Protein AF-A0A538RWM0-F1 (afdb_monomer_lite)

Structure (mmCIF, N/CA/C/O backbone):
data_AF-A0A538RWM0-F1
#
_entry.id   AF-A0A538RWM0-F1
#
loop_
_atom_site.group_PDB
_atom_site.id
_atom_site.type_symbol
_atom_site.label_atom_id
_atom_site.label_alt_id
_atom_site.label_comp_id
_atom_site.label_asym_id
_atom_site.label_entity_id
_atom_site.label_seq_id
_atom_site.pdbx_PDB_ins_code
_atom_site.Cartn_x
_atom_site.Cartn_y
_atom_site.Cartn_z
_atom_site.occupancy
_atom_site.B_iso_or_equiv
_atom_site.auth_seq_id
_atom_site.auth_comp_id
_atom_site.auth_asym_id
_atom_site.auth_atom_id
_atom_site.pdbx_PDB_model_num
ATOM 1 N N . MET A 1 1 ? -1.589 -13.583 -0.150 1.00 72.31 1 MET A N 1
ATOM 2 C CA . MET A 1 1 ? -2.015 -12.605 0.877 1.00 72.31 1 MET A CA 1
ATOM 3 C C . MET A 1 1 ? -3.496 -12.348 0.663 1.00 72.31 1 MET A C 1
ATOM 5 O O . MET A 1 1 ? -3.847 -11.867 -0.406 1.00 72.31 1 MET A O 1
ATOM 9 N N . GLN A 1 2 ? -4.346 -12.738 1.618 1.00 84.88 2 GLN A N 1
ATOM 10 C CA . GLN A 1 2 ? -5.806 -12.766 1.438 1.00 84.88 2 GLN A CA 1
ATOM 11 C C . GLN A 1 2 ? -6.399 -11.368 1.192 1.00 84.88 2 GLN A C 1
ATOM 13 O O . GLN A 1 2 ? -7.159 -11.200 0.252 1.00 84.88 2 GLN A O 1
ATOM 18 N N . ILE A 1 3 ? -5.937 -10.350 1.930 1.00 88.69 3 ILE A N 1
ATOM 19 C CA . ILE A 1 3 ? -6.407 -8.954 1.822 1.00 88.69 3 ILE A CA 1
ATOM 20 C C . ILE A 1 3 ? -6.303 -8.413 0.384 1.00 88.69 3 ILE A C 1
AT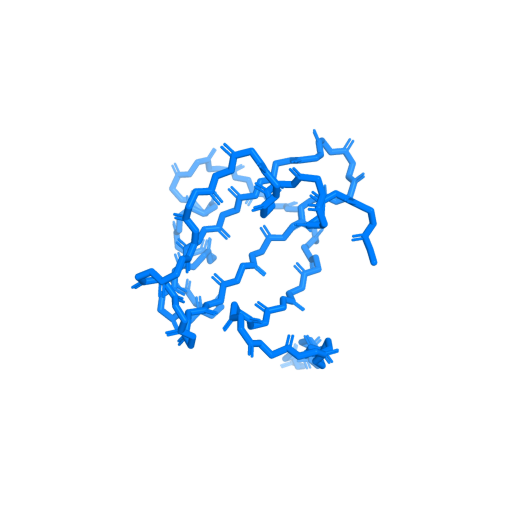OM 22 O O . ILE A 1 3 ? -7.252 -7.841 -0.142 1.00 88.69 3 ILE A O 1
ATOM 26 N N . TRP A 1 4 ? -5.169 -8.638 -0.289 1.00 88.94 4 TRP A N 1
ATOM 27 C CA . TRP A 1 4 ? -4.991 -8.214 -1.683 1.00 88.94 4 TRP A CA 1
ATOM 28 C C . TRP A 1 4 ? -5.857 -9.012 -2.660 1.00 88.94 4 TRP A C 1
ATOM 30 O O . TRP A 1 4 ? -6.359 -8.466 -3.638 1.00 88.94 4 TRP A O 1
ATOM 40 N N . ALA A 1 5 ? -6.036 -10.311 -2.416 1.00 88.12 5 ALA A N 1
ATOM 41 C CA . ALA A 1 5 ? -6.900 -11.141 -3.248 1.00 88.12 5 ALA A CA 1
ATOM 42 C C . ALA A 1 5 ? -8.363 -10.682 -3.151 1.00 88.12 5 ALA A C 1
ATOM 44 O O . ALA A 1 5 ? -9.017 -10.526 -4.179 1.00 88.12 5 ALA A O 1
ATOM 45 N N . ASP A 1 6 ? -8.838 -10.392 -1.939 1.00 91.38 6 ASP A N 1
ATOM 46 C CA . ASP A 1 6 ? -10.199 -9.908 -1.693 1.00 91.38 6 ASP A CA 1
ATOM 47 C C . ASP A 1 6 ? -10.420 -8.517 -2.296 1.00 91.38 6 ASP A C 1
ATOM 49 O O . ASP A 1 6 ? -11.486 -8.249 -2.852 1.00 91.38 6 ASP A O 1
ATOM 53 N N . TYR A 1 7 ? -9.412 -7.641 -2.233 1.00 91.38 7 TYR A N 1
ATOM 54 C CA . TYR A 1 7 ? -9.476 -6.315 -2.844 1.00 91.38 7 TYR A CA 1
ATOM 55 C C . TYR A 1 7 ? -9.606 -6.395 -4.367 1.00 91.38 7 TYR A C 1
ATOM 57 O O . TYR A 1 7 ? -10.481 -5.756 -4.940 1.00 91.38 7 TYR A O 1
ATOM 65 N N . GLN A 1 8 ? -8.799 -7.229 -5.028 1.00 89.38 8 GLN A N 1
ATOM 66 C CA . GLN A 1 8 ? -8.859 -7.409 -6.485 1.00 89.38 8 GLN A CA 1
ATOM 67 C C . GLN A 1 8 ? -10.176 -8.034 -6.970 1.00 89.38 8 GLN A C 1
ATOM 69 O O . GLN A 1 8 ? -10.542 -7.864 -8.127 1.00 89.38 8 GLN A O 1
ATOM 74 N N . GLN A 1 9 ? -10.888 -8.771 -6.113 1.00 90.19 9 GLN A N 1
ATOM 75 C CA . GLN A 1 9 ? -12.216 -9.298 -6.448 1.00 90.19 9 GLN A CA 1
ATOM 76 C C . GLN A 1 9 ? -13.306 -8.225 -6.375 1.00 90.19 9 GLN A C 1
ATOM 78 O O . GLN A 1 9 ? -14.301 -8.309 -7.092 1.00 90.19 9 GLN A O 1
ATOM 83 N N . GLN A 1 10 ? -13.134 -7.236 -5.496 1.00 92.25 10 GLN A N 1
ATOM 84 C CA . GLN A 1 10 ? -14.117 -6.180 -5.245 1.00 92.25 10 GLN A CA 1
ATOM 85 C C . GLN A 1 10 ? -13.859 -4.915 -6.072 1.00 92.25 10 GLN A C 1
ATOM 87 O O . GLN A 1 10 ? -14.786 -4.144 -6.315 1.00 92.25 10 GLN A O 1
ATOM 92 N N . HIS A 1 11 ? -12.618 -4.705 -6.510 1.00 90.00 11 HIS A N 1
ATOM 93 C CA . HIS A 1 11 ? -12.181 -3.517 -7.229 1.00 90.00 11 HIS A CA 1
ATOM 94 C C . HIS A 1 11 ? -11.554 -3.891 -8.571 1.00 90.00 11 HIS A C 1
ATOM 96 O O . HIS A 1 11 ? -10.688 -4.762 -8.644 1.00 90.00 11 HIS A O 1
ATOM 102 N N . ASP A 1 12 ? -11.947 -3.183 -9.630 1.00 90.38 12 ASP A N 1
ATOM 103 C CA . ASP A 1 12 ? -11.273 -3.296 -10.920 1.00 90.38 12 ASP A CA 1
ATOM 104 C C . ASP A 1 12 ? -9.896 -2.622 -10.852 1.00 90.38 12 ASP A C 1
ATOM 106 O O . ASP A 1 12 ? -9.777 -1.397 -10.804 1.00 90.38 12 ASP A O 1
ATOM 110 N N . VAL A 1 13 ? -8.848 -3.444 -10.834 1.00 89.38 13 VAL A N 1
ATOM 111 C CA . VAL A 1 13 ? -7.445 -3.004 -10.815 1.00 89.38 13 VAL A CA 1
ATOM 112 C C . VAL A 1 13 ? -6.753 -3.191 -12.167 1.00 89.38 13 VAL A C 1
ATOM 114 O O . VAL A 1 13 ? -5.539 -3.013 -12.270 1.00 89.38 13 VAL A O 1
ATOM 117 N N . SER A 1 14 ? -7.496 -3.552 -13.219 1.00 87.69 14 SER A N 1
ATOM 118 C CA . SER A 1 14 ? -6.926 -3.838 -14.542 1.00 87.69 14 SER A CA 1
ATOM 119 C C . SER A 1 14 ? -6.205 -2.628 -15.152 1.00 87.69 14 SER A C 1
ATOM 121 O O . SER A 1 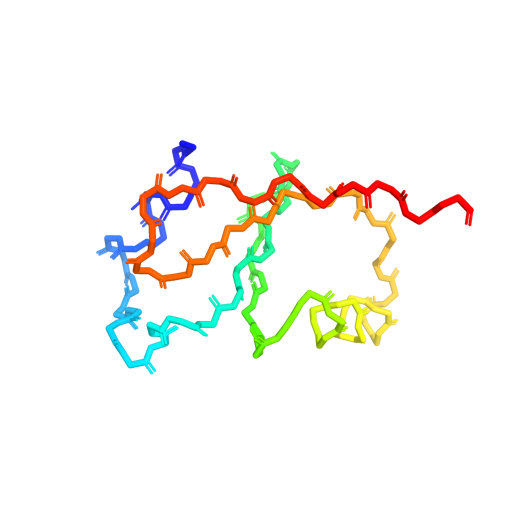14 ? -5.139 -2.776 -15.745 1.00 87.69 14 SER A O 1
ATOM 123 N N . GLY A 1 15 ? -6.720 -1.416 -14.929 1.00 90.88 15 GLY A N 1
ATOM 124 C CA . GLY A 1 15 ? -6.079 -0.162 -15.347 1.00 90.88 15 GLY A CA 1
ATOM 125 C C . GLY A 1 15 ? -4.882 0.263 -14.489 1.00 90.88 15 GLY A C 1
ATOM 126 O O . GLY A 1 15 ? -4.201 1.229 -14.821 1.00 90.88 15 GLY A O 1
ATOM 127 N N . LEU A 1 16 ? -4.617 -0.447 -13.392 1.00 90.44 16 LEU A N 1
ATOM 128 C CA . LEU A 1 16 ? -3.536 -0.156 -12.451 1.00 90.44 16 LEU A CA 1
ATOM 129 C C . LEU A 1 16 ? -2.380 -1.149 -12.588 1.00 90.44 16 LEU A C 1
ATOM 131 O O . LEU A 1 16 ? -1.480 -1.152 -11.750 1.00 90.44 16 LEU A O 1
ATOM 135 N N . ILE A 1 17 ? -2.398 -2.011 -13.614 1.00 90.56 17 ILE A N 1
ATOM 136 C CA . ILE A 1 17 ? -1.333 -2.984 -13.866 1.00 90.56 17 ILE A CA 1
ATOM 137 C C . ILE A 1 17 ? 0.013 -2.273 -13.905 1.00 90.56 17 ILE A C 1
ATOM 139 O O . ILE A 1 17 ? 0.201 -1.259 -14.575 1.00 90.56 17 ILE A O 1
ATOM 143 N N . GLY A 1 18 ? 0.964 -2.836 -13.168 1.00 87.75 18 GLY A N 1
ATOM 144 C CA . GLY A 1 18 ? 2.265 -2.229 -13.025 1.00 87.75 18 GLY A CA 1
ATOM 145 C C . GLY A 1 18 ? 2.236 -0.959 -12.186 1.00 87.75 18 GLY A C 1
ATOM 146 O O . GLY A 1 18 ? 3.145 -0.173 -12.365 1.00 87.75 18 GLY A O 1
ATOM 147 N N . GLN A 1 19 ? 1.285 -0.752 -11.277 1.00 92.69 19 GLN A N 1
ATOM 148 C CA . GLN A 1 19 ? 1.427 0.138 -10.117 1.00 92.69 19 GLN A CA 1
ATOM 149 C C . GLN A 1 19 ? 1.771 -0.677 -8.864 1.00 92.69 19 GLN A C 1
ATOM 151 O O . GLN A 1 19 ? 1.732 -1.912 -8.869 1.00 92.69 19 GLN A O 1
ATOM 156 N N . THR A 1 20 ? 2.149 -0.001 -7.786 1.00 92.75 20 THR A N 1
ATOM 157 C CA . THR A 1 20 ? 2.400 -0.609 -6.478 1.00 92.75 20 THR A CA 1
ATOM 158 C C . THR A 1 20 ? 1.143 -0.536 -5.617 1.00 92.75 20 THR A C 1
ATOM 160 O O . THR A 1 20 ? 0.489 0.499 -5.553 1.00 92.75 20 THR A O 1
ATOM 163 N N . ALA A 1 21 ? 0.848 -1.626 -4.913 1.00 92.12 21 ALA A N 1
ATOM 164 C CA . ALA A 1 21 ? -0.110 -1.668 -3.820 1.00 92.12 21 ALA A CA 1
ATOM 165 C C . ALA A 1 21 ? 0.638 -1.848 -2.493 1.00 92.12 21 ALA A C 1
ATOM 167 O O . ALA A 1 21 ? 1.456 -2.762 -2.349 1.00 92.12 21 ALA A O 1
ATOM 168 N N . GLY A 1 22 ? 0.365 -0.964 -1.540 1.00 93.06 22 GLY A N 1
ATOM 169 C CA . GLY A 1 22 ? 0.837 -1.018 -0.164 1.00 93.06 22 GLY A CA 1
ATOM 170 C C . GLY A 1 22 ? -0.307 -1.483 0.723 1.00 93.06 22 GLY A C 1
ATOM 171 O O . GLY A 1 22 ? -1.398 -0.934 0.647 1.00 93.06 22 GLY A O 1
ATOM 172 N N . ILE A 1 23 ? -0.081 -2.516 1.525 1.00 92.12 23 ILE A N 1
ATOM 173 C CA . ILE A 1 23 ? -1.126 -3.230 2.257 1.00 92.12 23 ILE A CA 1
ATOM 174 C C . ILE A 1 23 ? -0.763 -3.227 3.734 1.00 92.12 23 ILE A C 1
ATOM 176 O O . ILE A 1 23 ? 0.266 -3.792 4.120 1.00 92.12 23 ILE A O 1
ATOM 180 N N . ASP A 1 24 ? -1.620 -2.625 4.553 1.00 91.25 24 ASP A N 1
ATOM 181 C CA . ASP A 1 24 ? -1.493 -2.686 6.004 1.00 91.25 24 ASP A CA 1
ATOM 182 C C . ASP A 1 24 ? -2.137 -3.985 6.513 1.00 91.25 24 ASP A C 1
ATOM 184 O O . ASP A 1 24 ? -3.355 -4.159 6.398 1.00 91.25 24 ASP A O 1
ATOM 188 N N . PRO A 1 25 ? -1.355 -4.917 7.086 1.00 86.69 25 PRO A N 1
ATOM 189 C CA . PRO A 1 25 ? -1.897 -6.164 7.609 1.00 86.69 25 PRO A CA 1
ATOM 190 C C . PRO A 1 25 ? -2.763 -5.977 8.861 1.00 86.69 25 PRO A C 1
ATOM 192 O O . PRO A 1 25 ? -3.535 -6.879 9.180 1.00 86.69 25 PRO A O 1
ATOM 195 N N . ALA A 1 26 ? -2.623 -4.862 9.587 1.00 87.94 26 ALA A N 1
ATOM 196 C CA . ALA A 1 26 ? -3.345 -4.620 10.831 1.00 87.94 26 ALA A CA 1
ATOM 197 C C . ALA A 1 26 ? -4.752 -4.069 10.574 1.00 87.94 26 ALA A C 1
ATOM 199 O O . ALA A 1 26 ? -5.718 -4.570 11.147 1.00 87.94 26 ALA A O 1
ATOM 200 N N . SER A 1 27 ? -4.878 -3.056 9.711 1.00 88.56 27 SER A N 1
ATOM 201 C CA . SER A 1 27 ? -6.176 -2.445 9.392 1.00 88.56 27 SER A CA 1
ATOM 202 C C . SER A 1 27 ? -6.853 -3.016 8.145 1.00 88.56 27 SER A C 1
ATOM 204 O O . SER A 1 27 ? -8.048 -2.801 7.953 1.00 88.56 27 SER A O 1
ATOM 206 N N . GLY A 1 28 ? -6.108 -3.706 7.278 1.00 89.12 28 GLY A N 1
ATOM 207 C CA . GLY A 1 28 ? -6.590 -4.121 5.961 1.00 89.12 28 GLY A CA 1
ATOM 208 C C . GLY A 1 28 ? -6.680 -2.980 4.943 1.00 89.12 28 GLY A C 1
ATOM 209 O O . GLY A 1 28 ? -7.191 -3.196 3.846 1.00 89.12 28 GLY A O 1
ATOM 210 N N . ARG A 1 29 ? -6.197 -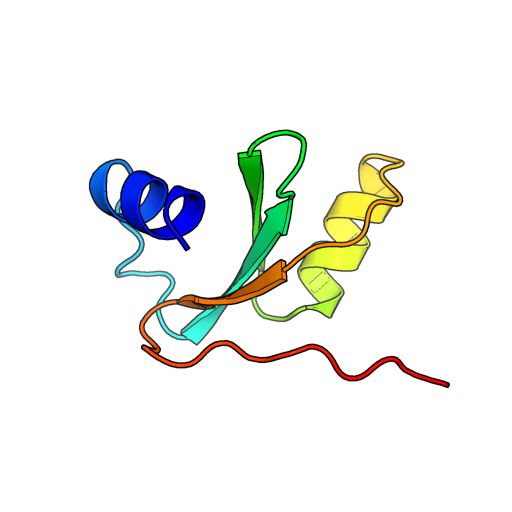1.773 5.277 1.00 91.25 29 ARG A N 1
ATOM 211 C CA . ARG A 1 29 ? -6.129 -0.652 4.332 1.00 91.25 29 ARG A CA 1
ATOM 212 C C . ARG A 1 29 ? -5.132 -0.927 3.217 1.00 91.25 29 ARG A C 1
ATOM 214 O O . ARG A 1 29 ? -4.102 -1.576 3.419 1.00 91.25 29 ARG A O 1
ATOM 221 N N . ILE A 1 30 ? -5.457 -0.396 2.043 1.00 92.06 30 ILE A N 1
ATOM 222 C CA . ILE A 1 30 ? -4.647 -0.525 0.840 1.00 92.06 30 ILE A CA 1
ATOM 223 C C . ILE A 1 30 ? -4.454 0.852 0.222 1.00 92.06 30 ILE A C 1
ATOM 225 O O . ILE A 1 30 ? -5.423 1.575 0.001 1.00 92.06 30 ILE A O 1
ATOM 229 N N . TRP A 1 31 ? -3.203 1.169 -0.087 1.00 93.38 31 TRP A N 1
ATOM 230 C CA . TRP A 1 31 ? -2.797 2.345 -0.846 1.00 93.38 31 TRP A CA 1
ATOM 231 C C . TRP A 1 31 ? -2.284 1.911 -2.211 1.00 93.38 31 TRP A C 1
ATOM 233 O O . TRP A 1 31 ? -1.629 0.873 -2.337 1.00 93.38 31 TRP A O 1
ATOM 243 N N . LEU A 1 32 ? -2.568 2.717 -3.228 1.00 93.50 32 LEU A N 1
ATOM 244 C CA . LEU A 1 32 ? -2.145 2.491 -4.605 1.00 93.50 32 LEU A CA 1
ATOM 245 C C . LEU A 1 32 ? -1.329 3.695 -5.070 1.00 93.50 32 LEU A C 1
ATOM 247 O O . LEU A 1 32 ? -1.677 4.841 -4.787 1.00 93.50 32 LEU A O 1
ATOM 251 N N . GLY A 1 33 ? -0.237 3.435 -5.777 1.00 92.88 33 GLY A N 1
ATOM 252 C CA . GLY A 1 33 ? 0.613 4.485 -6.327 1.00 92.88 33 GLY A CA 1
ATOM 253 C C . GLY A 1 33 ? 1.573 3.942 -7.373 1.00 92.88 33 GLY A C 1
ATOM 254 O O . GLY A 1 33 ? 1.847 2.740 -7.424 1.00 92.88 33 GLY A O 1
ATOM 255 N N . GLU A 1 34 ? 2.115 4.820 -8.213 1.00 92.56 34 GLU A N 1
ATOM 256 C CA . GLU A 1 34 ? 3.051 4.426 -9.274 1.00 92.56 34 GLU A CA 1
ATOM 257 C C . GLU A 1 34 ? 4.298 3.727 -8.707 1.00 92.56 34 GLU A C 1
ATOM 259 O O . GLU A 1 34 ? 4.835 2.784 -9.307 1.00 92.56 34 GLU A O 1
ATOM 264 N N . SER A 1 35 ? 4.715 4.119 -7.502 1.00 89.81 35 SER A N 1
ATOM 265 C CA . SER A 1 35 ? 5.837 3.547 -6.770 1.00 89.81 35 SER A CA 1
ATOM 266 C C . SER A 1 35 ? 5.547 3.372 -5.272 1.00 89.81 35 SER A C 1
ATOM 268 O O . SER A 1 35 ? 4.524 3.791 -4.741 1.00 89.81 35 SER A O 1
ATOM 270 N N . ALA A 1 36 ? 6.472 2.720 -4.560 1.00 87.31 36 ALA A N 1
ATOM 271 C CA . ALA A 1 36 ? 6.411 2.640 -3.099 1.00 87.31 36 ALA A CA 1
ATOM 272 C C . ALA A 1 36 ? 6.738 3.979 -2.406 1.00 87.31 36 ALA A C 1
ATOM 274 O O . ALA A 1 36 ? 6.576 4.064 -1.190 1.00 87.31 36 ALA A O 1
ATOM 275 N N . THR A 1 37 ? 7.250 4.970 -3.145 1.00 90.06 37 THR A N 1
ATOM 276 C CA . THR A 1 37 ? 7.489 6.332 -2.651 1.00 90.06 37 THR A CA 1
ATOM 277 C C . THR A 1 37 ? 6.188 7.120 -2.656 1.00 90.06 37 THR A C 1
ATOM 279 O O . THR A 1 37 ? 5.841 7.660 -1.616 1.00 90.06 37 THR A O 1
ATOM 282 N N . ASP A 1 38 ? 5.405 7.047 -3.739 1.00 92.75 38 ASP A N 1
ATOM 283 C CA . ASP A 1 38 ? 4.077 7.680 -3.814 1.00 92.75 38 ASP A CA 1
ATOM 284 C C . ASP A 1 38 ? 3.171 7.244 -2.659 1.00 92.75 38 ASP A C 1
ATOM 286 O O . ASP A 1 38 ? 2.458 8.041 -2.060 1.00 92.75 38 ASP A O 1
ATOM 290 N N . ILE A 1 39 ? 3.216 5.953 -2.324 1.00 92.44 39 ILE A N 1
ATOM 291 C CA . ILE A 1 39 ? 2.455 5.399 -1.201 1.00 92.44 39 ILE A CA 1
ATOM 292 C C . ILE A 1 39 ? 2.952 5.965 0.128 1.00 92.44 39 ILE A C 1
ATOM 294 O O . ILE A 1 39 ? 2.149 6.254 1.007 1.00 92.44 39 ILE A O 1
ATOM 298 N N . TRP A 1 40 ? 4.264 6.128 0.284 1.00 90.00 40 TRP A N 1
ATOM 299 C CA . TRP A 1 40 ? 4.828 6.699 1.500 1.00 90.00 40 TRP A CA 1
ATOM 300 C C . TRP A 1 40 ? 4.445 8.175 1.660 1.00 90.00 40 TRP A C 1
ATOM 302 O O . TRP A 1 40 ? 4.044 8.563 2.749 1.00 90.00 40 TRP A O 1
ATOM 312 N N . GLU A 1 41 ? 4.456 8.962 0.582 1.00 92.81 41 GLU A N 1
ATOM 313 C CA . GLU A 1 41 ? 3.991 10.358 0.596 1.00 92.81 41 GLU A CA 1
ATOM 314 C C . GLU A 1 41 ? 2.494 10.465 0.937 1.00 92.81 41 GLU A C 1
ATOM 316 O O . GLU A 1 41 ? 2.093 11.338 1.708 1.00 92.81 41 GLU A O 1
ATOM 321 N N . GLN A 1 42 ? 1.659 9.544 0.433 1.00 93.06 42 GLN A N 1
ATOM 322 C CA . GLN A 1 42 ? 0.245 9.456 0.827 1.00 93.06 42 GLN A CA 1
ATOM 323 C C . GLN A 1 42 ? 0.094 9.164 2.327 1.00 93.06 42 GLN A C 1
ATOM 325 O O . GLN A 1 42 ? -0.673 9.835 3.016 1.00 93.06 42 GLN A O 1
ATOM 330 N N . MET A 1 43 ? 0.848 8.192 2.846 1.00 92.69 43 MET A N 1
ATOM 331 C CA . MET A 1 43 ? 0.818 7.845 4.268 1.00 92.69 43 MET A CA 1
ATOM 332 C C . MET A 1 43 ? 1.307 8.990 5.155 1.00 92.69 43 MET A 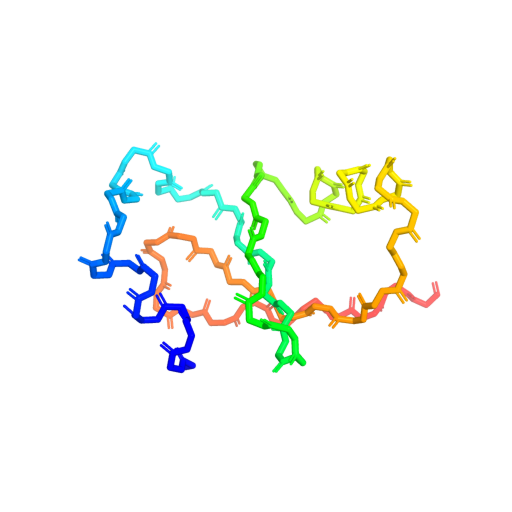C 1
ATOM 334 O O . MET A 1 43 ? 0.692 9.265 6.184 1.00 92.69 43 MET A O 1
ATOM 338 N N . GLU A 1 44 ? 2.379 9.674 4.754 1.00 92.12 44 GLU A N 1
ATOM 339 C CA . GLU A 1 44 ? 2.919 10.830 5.467 1.00 92.12 44 GLU A CA 1
ATOM 340 C C . GLU A 1 44 ? 1.886 11.963 5.536 1.00 92.12 44 GLU A C 1
ATOM 342 O O . GLU A 1 44 ? 1.658 12.521 6.610 1.00 92.12 44 GLU A O 1
ATOM 347 N N . ALA A 1 45 ? 1.185 12.244 4.432 1.00 92.25 45 ALA A N 1
ATOM 348 C CA . ALA A 1 45 ? 0.106 13.231 4.399 1.00 92.25 45 ALA A CA 1
ATOM 349 C C . ALA A 1 45 ? -1.078 12.863 5.317 1.00 92.25 45 ALA A C 1
ATOM 351 O O . ALA A 1 45 ? -1.739 13.750 5.860 1.00 92.25 45 ALA A O 1
ATOM 352 N N . GLU A 1 46 ? -1.332 11.568 5.526 1.00 89.56 46 GLU A N 1
ATOM 353 C CA . GLU A 1 46 ? -2.320 11.060 6.486 1.00 89.56 46 GLU A CA 1
ATOM 354 C C . GLU A 1 46 ? -1.785 10.975 7.933 1.00 89.56 46 GLU A C 1
ATOM 356 O O . GLU A 1 46 ? -2.546 10.667 8.854 1.00 89.56 46 GLU A O 1
ATOM 361 N N . GLY A 1 47 ? -0.494 11.244 8.159 1.00 91.38 47 GLY A N 1
ATOM 362 C CA . GLY A 1 47 ? 0.165 11.093 9.459 1.00 91.38 47 GLY A CA 1
ATOM 363 C C . GLY A 1 47 ? 0.319 9.634 9.908 1.00 91.38 47 GLY A C 1
ATOM 364 O O . GLY A 1 47 ? 0.363 9.359 11.108 1.00 91.38 47 GLY A O 1
ATOM 365 N N . ILE A 1 48 ? 0.355 8.692 8.962 1.00 88.75 48 ILE A N 1
ATOM 366 C CA . ILE A 1 48 ? 0.437 7.252 9.214 1.00 88.75 48 ILE A CA 1
ATOM 367 C C . ILE A 1 48 ? 1.887 6.787 9.077 1.00 88.75 48 ILE A C 1
ATOM 369 O O . ILE A 1 48 ? 2.481 6.873 8.007 1.00 88.75 48 ILE A O 1
ATOM 373 N N . ASP A 1 49 ? 2.421 6.195 10.143 1.00 85.75 49 ASP A N 1
ATOM 374 C CA . ASP A 1 49 ? 3.743 5.561 10.160 1.00 85.75 49 ASP A CA 1
ATOM 375 C C . ASP A 1 49 ? 3.607 4.096 10.602 1.00 85.75 49 ASP A C 1
ATOM 377 O O . ASP A 1 49 ? 3.798 3.741 11.765 1.00 85.75 49 ASP A O 1
ATOM 381 N N . THR A 1 50 ? 3.158 3.236 9.682 1.00 85.56 50 THR A N 1
ATOM 382 C CA . THR A 1 50 ? 2.997 1.793 9.924 1.00 85.56 50 THR A CA 1
ATOM 383 C C . THR A 1 50 ? 3.715 0.986 8.841 1.00 85.56 50 THR A C 1
ATOM 385 O O . THR A 1 50 ? 3.737 1.394 7.677 1.00 85.56 50 THR A O 1
ATOM 388 N N . PRO A 1 51 ? 4.315 -0.172 9.159 1.00 87.25 51 PRO A N 1
ATOM 389 C CA . PRO A 1 51 ? 4.924 -1.018 8.142 1.00 87.25 51 PRO A CA 1
ATOM 390 C C . PRO A 1 51 ? 3.870 -1.624 7.203 1.00 87.25 51 PRO A C 1
ATOM 392 O O . PRO A 1 51 ? 2.933 -2.288 7.643 1.00 87.25 51 PRO A O 1
ATOM 395 N N . LEU A 1 52 ? 4.078 -1.463 5.892 1.00 88.69 52 LEU A N 1
ATOM 396 C CA . LEU A 1 52 ? 3.243 -2.068 4.850 1.00 88.69 52 LEU A CA 1
ATOM 397 C C . LEU A 1 52 ? 3.917 -3.269 4.182 1.00 88.69 52 LEU A C 1
ATOM 399 O O . LEU A 1 52 ? 5.140 -3.318 4.010 1.00 88.69 52 LEU A O 1
ATOM 403 N N . TYR A 1 53 ? 3.096 -4.199 3.699 1.00 88.62 53 TYR A N 1
ATOM 404 C CA . TYR A 1 53 ? 3.493 -5.137 2.654 1.00 88.62 53 TYR A CA 1
ATOM 405 C C . TYR A 1 53 ? 3.302 -4.499 1.283 1.00 88.62 53 TYR A C 1
ATOM 407 O O . TYR A 1 53 ? 2.280 -3.871 1.033 1.00 88.62 53 TYR A O 1
ATOM 415 N N . TYR A 1 54 ? 4.250 -4.707 0.375 1.00 87.50 54 TYR A N 1
ATOM 416 C CA . TYR A 1 54 ? 4.175 -4.164 -0.977 1.00 87.50 54 TYR A CA 1
ATOM 417 C C . TYR A 1 54 ? 4.025 -5.282 -2.008 1.00 87.50 54 TYR A C 1
ATOM 419 O O . TYR A 1 54 ? 4.680 -6.326 -1.928 1.00 87.50 54 TYR A O 1
ATOM 427 N N . THR A 1 55 ? 3.171 -5.053 -2.999 1.00 88.56 55 THR A N 1
ATOM 428 C CA . THR A 1 55 ? 3.015 -5.915 -4.174 1.00 88.56 55 THR A CA 1
ATOM 429 C C . THR A 1 55 ? 2.834 -5.068 -5.427 1.00 88.56 55 THR A C 1
ATOM 431 O O . THR A 1 55 ? 2.406 -3.918 -5.342 1.00 88.56 55 THR A O 1
ATOM 434 N N . ARG A 1 56 ? 3.172 -5.611 -6.599 1.00 90.44 56 ARG A N 1
ATOM 435 C CA . ARG A 1 56 ? 2.886 -4.950 -7.879 1.00 90.44 56 ARG A CA 1
ATOM 436 C C . ARG A 1 56 ? 1.558 -5.472 -8.415 1.00 90.44 56 ARG A C 1
ATOM 438 O O . ARG A 1 56 ? 1.344 -6.682 -8.456 1.00 90.44 56 ARG A O 1
ATOM 445 N N . VAL A 1 57 ? 0.676 -4.573 -8.831 1.00 89.19 57 VAL A N 1
ATOM 446 C CA . VAL A 1 57 ? -0.595 -4.941 -9.463 1.00 89.19 57 VAL A CA 1
ATOM 447 C C . VAL A 1 57 ? -0.307 -5.671 -10.778 1.00 89.19 57 VAL A C 1
ATOM 449 O O . VAL A 1 57 ? 0.505 -5.207 -11.581 1.00 89.19 57 VAL A O 1
ATOM 452 N N . GLY A 1 58 ? -0.954 -6.818 -10.993 1.00 84.56 58 GLY A N 1
ATOM 453 C CA . GLY A 1 58 ? -0.743 -7.654 -12.180 1.00 84.56 58 GLY A CA 1
ATOM 454 C C . GLY A 1 58 ? 0.546 -8.488 -12.172 1.00 84.56 58 GLY A C 1
ATOM 455 O O . GLY A 1 58 ? 0.849 -9.123 -13.177 1.00 84.56 58 GLY A O 1
ATOM 456 N N . SER A 1 59 ? 1.305 -8.503 -11.070 1.00 77.69 59 SER A N 1
ATOM 457 C CA . SER A 1 59 ? 2.428 -9.425 -10.871 1.00 77.69 59 SER A CA 1
ATOM 458 C C . SER A 1 59 ? 2.078 -10.450 -9.798 1.00 77.69 59 SER A C 1
ATOM 460 O O . SER A 1 59 ? 1.652 -10.080 -8.706 1.00 77.69 59 SER A O 1
ATOM 462 N N . ASP A 1 60 ? 2.342 -11.728 -10.068 1.00 66.62 60 ASP A N 1
ATOM 463 C CA . ASP A 1 60 ? 2.191 -12.808 -9.080 1.00 66.62 60 ASP A CA 1
ATOM 464 C C . ASP A 1 60 ? 3.291 -12.794 -7.996 1.00 66.62 60 ASP A C 1
ATOM 466 O O . ASP A 1 60 ? 3.271 -13.597 -7.061 1.00 66.62 60 ASP A O 1
ATOM 470 N N . TYR A 1 61 ? 4.270 -11.886 -8.102 1.00 59.06 61 TYR A N 1
ATOM 471 C CA . TYR A 1 61 ? 5.440 -11.840 -7.228 1.00 59.06 61 TYR A CA 1
ATOM 472 C C . TYR A 1 61 ? 5.368 -10.708 -6.195 1.00 59.06 61 TYR A C 1
ATOM 474 O O . TYR A 1 61 ? 5.284 -9.525 -6.531 1.00 59.06 61 TYR A O 1
ATOM 482 N N . TYR A 1 62 ? 5.504 -11.085 -4.919 1.00 58.97 62 TYR A N 1
ATOM 483 C CA . TYR A 1 62 ? 5.709 -10.167 -3.799 1.00 58.97 62 TYR A CA 1
ATOM 484 C C . TYR A 1 62 ? 7.072 -9.486 -3.903 1.00 58.97 62 TYR A C 1
ATOM 486 O O . TYR A 1 62 ? 8.111 -10.150 -3.884 1.00 58.97 62 TYR A O 1
ATOM 494 N N . VAL A 1 63 ?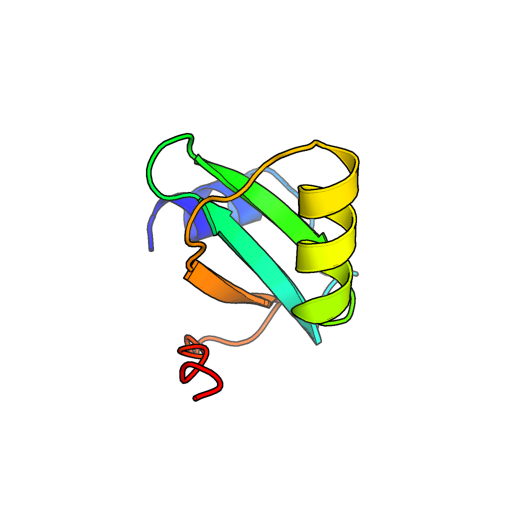 7.086 -8.155 -3.930 1.00 55.19 63 VAL A N 1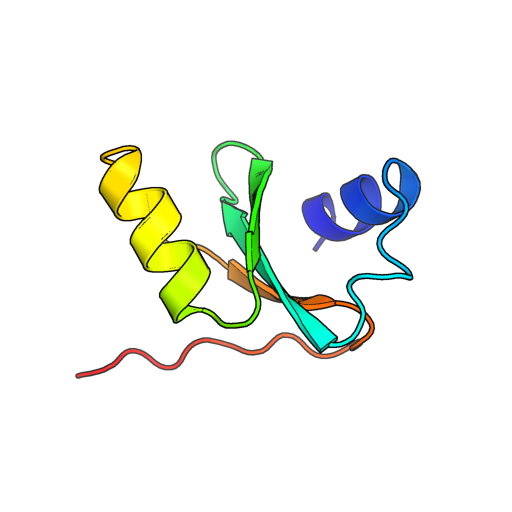
ATOM 495 C CA . VAL A 1 63 ? 8.328 -7.386 -3.846 1.00 55.19 63 VAL A CA 1
ATOM 496 C C . VAL A 1 63 ? 8.545 -7.038 -2.380 1.00 55.19 63 VAL A C 1
ATOM 498 O O . VAL A 1 63 ? 7.937 -6.117 -1.838 1.00 55.19 63 VAL A O 1
ATOM 501 N N . ARG A 1 64 ? 9.403 -7.797 -1.690 1.00 49.62 64 ARG A N 1
ATOM 502 C CA . ARG A 1 64 ? 9.841 -7.409 -0.346 1.00 49.62 64 ARG A CA 1
ATOM 503 C C . ARG A 1 64 ? 10.639 -6.112 -0.488 1.00 49.62 64 ARG A C 1
ATOM 505 O O . ARG A 1 64 ? 11.723 -6.135 -1.067 1.00 49.62 64 ARG A O 1
ATOM 512 N N . LYS A 1 65 ? 10.124 -4.992 0.034 1.00 47.91 65 LYS A N 1
ATOM 513 C CA . LYS A 1 65 ? 10.909 -3.759 0.189 1.00 47.91 65 LYS A CA 1
ATOM 514 C C . LYS A 1 65 ? 12.067 -4.101 1.135 1.00 47.91 65 LYS A C 1
ATOM 516 O O . LYS A 1 65 ? 11.866 -4.300 2.332 1.00 47.91 65 LYS A O 1
ATOM 521 N N . GLY A 1 66 ? 13.257 -4.305 0.572 1.00 45.66 66 GLY A N 1
ATOM 522 C CA . GLY A 1 66 ? 14.494 -4.375 1.337 1.00 45.66 66 GLY A CA 1
ATOM 523 C C . GLY A 1 66 ? 14.681 -3.028 2.018 1.00 45.66 66 GLY A C 1
ATOM 524 O O . GLY A 1 66 ? 14.600 -1.998 1.353 1.00 45.66 66 GLY A O 1
ATOM 525 N N . GLY A 1 67 ? 14.834 -3.042 3.342 1.00 40.75 67 GLY A N 1
ATOM 526 C CA . GLY A 1 67 ? 15.008 -1.829 4.130 1.00 40.75 67 GLY A CA 1
ATOM 527 C C . GLY A 1 67 ? 16.155 -0.992 3.575 1.00 40.75 67 GLY A C 1
ATOM 528 O O . GLY A 1 67 ? 17.253 -1.508 3.358 1.00 40.75 67 GLY A O 1
ATOM 529 N N . HIS A 1 68 ? 15.893 0.290 3.339 1.00 41.06 68 HIS A N 1
ATOM 530 C CA . HIS A 1 68 ? 16.973 1.256 3.233 1.00 41.06 68 HIS A CA 1
ATOM 531 C C . HIS A 1 68 ? 17.658 1.302 4.607 1.00 41.06 68 HIS A C 1
ATOM 533 O O . HIS A 1 68 ? 16.990 1.536 5.614 1.00 41.06 68 HIS A O 1
ATOM 539 N N . ARG A 1 69 ? 18.950 0.952 4.637 1.00 44.41 69 ARG A N 1
ATOM 540 C CA . ARG A 1 69 ? 19.834 1.186 5.789 1.00 44.41 69 ARG A CA 1
ATOM 541 C C . ARG A 1 69 ? 20.010 2.676 6.023 1.00 44.41 69 ARG A C 1
ATOM 543 O O . ARG A 1 69 ? 20.023 3.413 5.011 1.00 44.41 69 ARG A O 1
#

Radius of gyration: 11.59 Å; chains: 1; bounding box: 34×26×26 Å

pLDDT: mean 83.98, std 14.35, range [40.75, 93.5]

Foldseek 3Di:
DVLVVVCVVVDPCVVVAQWKWWADPPPSDIDTGNDPVRRVVVCVVVVHDGHTFMDGHPDPDGDDPDDDD

Sequence (69 aa):
MQIWADYQQQHDVSGLIGQTAGIDPASGRIWLGESATDIWEQMEAEGIDTPLYYTRVGSDYYVRKGGHR

Secondary structure (DSSP, 8-state):
-HHHHHHHHHS--GGGTT-EEEE-TTT--EEEESSHHHHHHHHHHTT-----EEEETT-SSB---PPP-